Protein AF-A0A8H7AAR7-F1 (afdb_monomer_lite)

Radius of gyration: 24.04 Å; chains: 1; bounding box: 49×44×58 Å

Structure (mmCIF, N/CA/C/O backbone):
data_AF-A0A8H7AAR7-F1
#
_entry.id   AF-A0A8H7AAR7-F1
#
loop_
_atom_site.group_PDB
_atom_site.id
_atom_site.type_symbol
_atom_site.label_atom_id
_atom_site.label_alt_id
_atom_site.label_comp_id
_atom_site.label_asym_id
_atom_site.label_entity_id
_atom_site.label_seq_id
_atom_site.pdbx_PDB_ins_code
_atom_site.Cartn_x
_atom_site.Cartn_y
_atom_site.Cartn_z
_atom_site.occupancy
_atom_site.B_iso_or_equiv
_atom_site.auth_seq_id
_atom_site.auth_comp_id
_atom_site.auth_asym_id
_atom_site.auth_atom_id
_atom_site.pdbx_PDB_model_num
ATOM 1 N N . MET A 1 1 ? -26.293 10.340 24.961 1.00 29.02 1 MET A N 1
ATOM 2 C CA . MET A 1 1 ? -25.207 9.474 24.467 1.00 29.02 1 MET A CA 1
ATOM 3 C C . MET A 1 1 ? -25.533 9.192 23.012 1.00 29.02 1 MET A C 1
ATOM 5 O O . MET A 1 1 ? -26.472 8.437 22.783 1.00 29.02 1 MET A O 1
ATOM 9 N N . PRO A 1 2 ? -24.951 9.921 22.047 1.00 33.22 2 PRO A N 1
ATOM 10 C CA . PRO A 1 2 ? -25.272 9.699 20.648 1.00 33.22 2 PRO A CA 1
ATOM 11 C C . PRO A 1 2 ? -24.501 8.472 20.160 1.00 33.22 2 PRO A C 1
ATOM 13 O O . PRO A 1 2 ? -23.308 8.332 20.412 1.00 33.22 2 PRO A O 1
ATOM 16 N 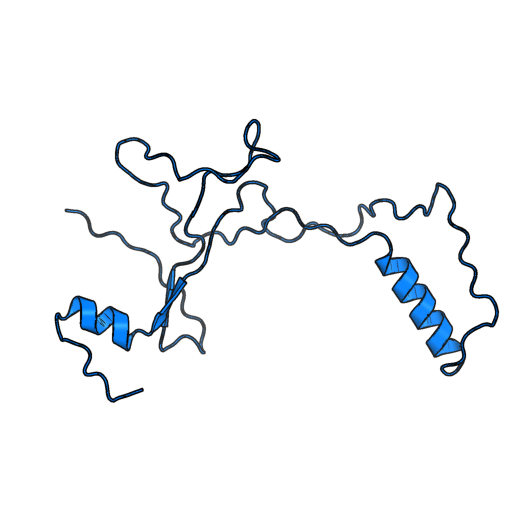N . TYR A 1 3 ? -25.236 7.556 19.540 1.00 33.06 3 TYR A N 1
ATOM 17 C CA . TYR A 1 3 ? -24.716 6.355 18.908 1.00 33.06 3 TYR A CA 1
ATOM 18 C C . TYR A 1 3 ? -23.905 6.738 17.663 1.00 33.06 3 TYR A C 1
ATOM 20 O O . TYR A 1 3 ? -24.384 7.491 16.816 1.00 33.06 3 TYR A O 1
ATOM 28 N N . PHE A 1 4 ? -22.686 6.210 17.595 1.00 36.88 4 PHE A N 1
ATOM 29 C CA . PHE A 1 4 ? -21.767 6.257 16.460 1.00 36.88 4 PHE A CA 1
ATOM 30 C C . PHE A 1 4 ? -22.355 5.431 15.306 1.00 36.88 4 PHE A C 1
ATOM 32 O O . PHE A 1 4 ? -22.710 4.268 15.506 1.00 36.88 4 PHE A O 1
ATOM 39 N N . VAL A 1 5 ? -22.480 6.015 14.116 1.00 35.50 5 VAL A N 1
ATOM 40 C CA . VAL A 1 5 ? -22.976 5.320 12.919 1.00 35.50 5 VAL A CA 1
ATOM 41 C C . VAL A 1 5 ? -21.820 5.209 11.934 1.00 35.50 5 VAL A C 1
ATOM 43 O O . VAL A 1 5 ? -21.598 6.106 11.130 1.00 35.50 5 VAL A O 1
ATOM 46 N N . ILE A 1 6 ? -21.091 4.095 12.001 1.00 45.53 6 ILE A N 1
ATOM 47 C CA . ILE A 1 6 ? -20.138 3.704 10.957 1.00 45.53 6 ILE A CA 1
ATOM 48 C C . ILE A 1 6 ? -20.958 3.097 9.814 1.00 45.53 6 ILE A C 1
ATOM 50 O O . ILE A 1 6 ? -21.749 2.174 10.031 1.00 45.53 6 ILE A O 1
ATOM 54 N N . LEU A 1 7 ? -20.821 3.637 8.602 1.00 45.66 7 LEU A N 1
ATOM 55 C CA . LEU A 1 7 ? -21.583 3.184 7.440 1.00 45.66 7 LEU A CA 1
ATOM 56 C C . LEU A 1 7 ? -21.069 1.819 6.959 1.00 45.66 7 LEU A C 1
ATOM 58 O O . LEU A 1 7 ? -19.926 1.666 6.537 1.00 45.66 7 LEU A O 1
ATOM 62 N N . ILE A 1 8 ? -21.943 0.814 7.020 1.00 49.59 8 ILE A N 1
ATOM 63 C CA . ILE A 1 8 ? -21.669 -0.555 6.573 1.00 49.59 8 ILE A CA 1
ATOM 64 C C . ILE A 1 8 ? -21.933 -0.640 5.065 1.00 49.59 8 ILE A C 1
ATOM 66 O O . ILE A 1 8 ? -23.084 -0.749 4.642 1.00 49.59 8 ILE A O 1
ATOM 70 N N . GLU A 1 9 ? -20.885 -0.637 4.243 1.00 51.22 9 GLU A N 1
ATOM 71 C CA . GLU A 1 9 ? -21.017 -0.901 2.806 1.00 51.22 9 GLU A CA 1
ATOM 72 C C . GLU A 1 9 ? -20.963 -2.419 2.524 1.00 51.22 9 GLU A C 1
ATOM 74 O O . GLU A 1 9 ? -19.942 -3.092 2.722 1.00 51.22 9 GLU A O 1
ATOM 79 N N . GLN A 1 10 ? -22.099 -2.987 2.098 1.00 45.06 10 GLN A N 1
ATOM 80 C CA . GLN A 1 10 ? -22.237 -4.400 1.724 1.00 45.06 10 GLN A CA 1
ATOM 81 C C . GLN A 1 10 ? -21.724 -4.646 0.297 1.00 45.06 10 GLN A C 1
ATOM 83 O O . GLN A 1 10 ? -22.219 -4.059 -0.655 1.00 45.06 10 GLN A O 1
ATOM 88 N N . CYS A 1 11 ? -20.791 -5.587 0.136 1.00 42.28 11 CYS A N 1
ATOM 89 C CA . CYS A 1 11 ? -20.480 -6.219 -1.155 1.00 42.28 11 CYS A CA 1
ATOM 90 C C . CYS A 1 11 ? -21.045 -7.647 -1.128 1.00 42.28 11 CYS A C 1
ATOM 92 O O . CYS A 1 11 ? -21.071 -8.255 -0.061 1.00 42.28 11 CYS A O 1
ATOM 94 N N . GLU A 1 12 ? -21.512 -8.184 -2.256 1.00 46.22 12 GLU A N 1
ATOM 95 C CA . GLU A 1 12 ? -22.397 -9.368 -2.293 1.00 46.22 12 GLU A CA 1
ATOM 96 C C . GLU A 1 12 ? -21.826 -10.672 -1.688 1.00 46.22 12 GLU A C 1
ATOM 98 O O . GLU A 1 12 ? -22.615 -11.469 -1.185 1.00 46.22 12 GLU A O 1
ATOM 103 N N . ASP A 1 13 ? -20.500 -10.847 -1.587 1.00 47.28 13 ASP A N 1
ATOM 104 C CA . ASP A 1 13 ? -19.852 -11.959 -0.846 1.00 47.28 13 ASP A CA 1
ATOM 105 C C . ASP A 1 13 ? -19.562 -11.646 0.644 1.00 47.28 13 ASP A C 1
ATOM 107 O O . ASP A 1 13 ? -19.173 -12.516 1.426 1.00 47.28 13 ASP A O 1
ATOM 111 N N . ARG A 1 14 ? -19.779 -10.401 1.088 1.00 53.25 14 ARG A N 1
ATOM 112 C CA . ARG A 1 14 ? -19.563 -9.919 2.470 1.00 53.25 14 ARG A CA 1
ATOM 113 C C . ARG A 1 14 ? -20.787 -10.096 3.372 1.00 53.25 14 ARG A C 1
ATOM 115 O O . ARG A 1 14 ? -20.835 -9.518 4.456 1.00 53.25 14 ARG A O 1
ATOM 122 N N . GLN A 1 15 ? -21.783 -10.896 2.984 1.00 58.72 15 GLN A N 1
ATOM 123 C CA . GLN A 1 15 ? -23.028 -11.029 3.761 1.00 58.72 15 GLN A CA 1
ATOM 124 C C . GLN A 1 15 ? -22.812 -11.516 5.207 1.00 58.72 15 GLN A C 1
ATOM 126 O O . GLN A 1 15 ? -23.686 -11.300 6.046 1.00 58.72 15 GLN A O 1
ATOM 131 N N . ASN A 1 16 ? -21.637 -12.070 5.525 1.00 80.94 16 ASN A N 1
ATOM 132 C CA . ASN A 1 16 ? -21.273 -12.578 6.847 1.00 80.94 16 ASN A CA 1
ATOM 133 C C . ASN A 1 16 ? -20.262 -11.721 7.624 1.00 80.94 16 ASN A C 1
ATOM 135 O O . ASN A 1 16 ? -19.838 -12.156 8.693 1.00 80.94 16 ASN A O 1
ATOM 139 N N . PHE A 1 17 ? -19.873 -10.536 7.140 1.00 86.94 17 PHE A N 1
ATOM 140 C CA . PHE A 1 17 ? -18.911 -9.663 7.825 1.00 86.94 17 PHE A CA 1
ATOM 141 C C . PHE A 1 17 ? -19.432 -8.226 7.955 1.00 86.94 17 PHE A C 1
ATOM 143 O O . PHE A 1 17 ? -20.138 -7.728 7.080 1.00 86.94 17 PHE A O 1
ATOM 150 N N . TYR A 1 18 ? -19.066 -7.566 9.050 1.00 85.50 18 TYR A N 1
ATOM 151 C CA . TYR A 1 18 ? -19.021 -6.113 9.151 1.00 85.50 18 TYR A CA 1
ATOM 152 C C . TYR A 1 18 ? -17.662 -5.633 8.654 1.00 85.50 18 TYR A C 1
ATOM 154 O O . TYR A 1 18 ? -16.641 -6.252 8.958 1.00 85.50 18 TYR A O 1
ATOM 162 N N . ASN A 1 19 ? -17.660 -4.551 7.882 1.00 84.31 19 ASN A N 1
ATOM 163 C CA . ASN A 1 19 ? -16.451 -3.933 7.362 1.00 84.31 19 ASN A CA 1
ATOM 164 C C . ASN A 1 19 ? -16.296 -2.540 7.970 1.00 84.31 19 ASN A C 1
ATOM 166 O O . ASN A 1 19 ? -17.186 -1.707 7.817 1.00 84.31 19 ASN A O 1
ATOM 170 N N . PHE A 1 20 ? -15.171 -2.311 8.632 1.00 85.25 20 PHE A N 1
ATOM 171 C CA . PHE A 1 20 ? -14.774 -1.023 9.177 1.00 85.25 20 PHE A CA 1
ATOM 172 C C . PHE A 1 20 ? -13.574 -0.548 8.361 1.00 85.25 20 PHE A C 1
ATOM 174 O O . PHE A 1 20 ? -12.463 -1.038 8.566 1.00 85.25 20 PHE A O 1
ATOM 181 N N . SER A 1 21 ? -13.808 0.340 7.399 1.00 85.38 21 SER A N 1
ATOM 182 C CA . SER A 1 21 ? -12.774 0.773 6.455 1.00 85.38 21 SER A CA 1
ATOM 183 C C . SER A 1 21 ? -12.143 2.110 6.836 1.00 85.38 21 SER A C 1
ATOM 185 O O . SER A 1 21 ? -12.773 2.958 7.463 1.00 85.38 21 SER A O 1
ATOM 187 N N . ASN A 1 22 ? -10.903 2.304 6.392 1.00 85.62 22 ASN A N 1
ATOM 188 C CA . ASN A 1 22 ? -10.096 3.515 6.506 1.00 85.62 22 ASN A CA 1
ATOM 189 C C . ASN A 1 22 ? -9.865 4.022 7.943 1.00 85.62 22 ASN A C 1
ATOM 191 O O . ASN A 1 22 ? -9.642 5.217 8.148 1.00 85.62 22 ASN A O 1
ATOM 195 N N . ILE A 1 23 ? -9.846 3.128 8.936 1.00 87.00 23 ILE A N 1
ATOM 196 C CA . ILE A 1 23 ? -9.585 3.478 10.337 1.00 87.00 23 ILE A CA 1
ATOM 197 C C . ILE A 1 23 ? -8.154 4.021 10.453 1.00 87.00 23 ILE A C 1
ATOM 199 O O . ILE A 1 23 ? -7.207 3.289 10.143 1.00 87.00 23 ILE A O 1
ATOM 203 N N . PRO A 1 24 ? -7.938 5.268 10.907 1.00 88.44 24 PRO A N 1
ATOM 204 C CA . PRO A 1 24 ? -6.589 5.767 11.118 1.00 88.44 24 PRO A CA 1
ATOM 205 C C . PRO A 1 24 ? -5.926 4.980 12.253 1.00 88.44 24 PRO A C 1
ATOM 207 O O . PRO A 1 24 ? -6.526 4.768 13.303 1.00 88.44 24 PRO A O 1
ATOM 210 N N . TYR A 1 25 ? -4.682 4.540 12.052 1.00 89.50 25 TYR A N 1
ATOM 211 C CA . TYR A 1 25 ? -3.941 3.768 13.066 1.00 89.50 25 TYR A CA 1
ATOM 212 C C . TYR A 1 25 ? -2.694 4.488 13.596 1.00 89.50 25 TYR A C 1
ATOM 214 O O . TYR A 1 25 ? -2.076 4.039 14.561 1.00 89.50 25 TYR A O 1
ATOM 222 N N . ALA A 1 26 ? -2.307 5.599 12.967 1.00 92.06 26 ALA A N 1
ATOM 223 C CA . ALA A 1 26 ? -1.156 6.418 13.330 1.00 92.06 26 ALA A CA 1
ATOM 224 C C . ALA A 1 26 ? -1.351 7.864 12.850 1.00 92.06 26 ALA A C 1
ATOM 226 O O . ALA A 1 26 ? -2.213 8.142 12.010 1.00 92.06 26 ALA A O 1
ATOM 227 N N . GLN A 1 27 ? -0.530 8.791 13.350 1.00 92.62 27 GLN A N 1
ATOM 228 C CA . GLN A 1 27 ? -0.482 10.145 12.792 1.00 92.62 27 GLN A CA 1
ATOM 229 C C . GLN A 1 27 ? -0.077 10.114 11.319 1.00 92.62 27 GLN A C 1
ATOM 231 O O . GLN A 1 27 ? 0.868 9.425 10.937 1.00 92.62 27 GLN A O 1
ATOM 236 N N . GLN A 1 28 ? -0.759 10.912 10.499 1.00 92.25 28 GLN A N 1
ATOM 237 C CA . GLN A 1 28 ? -0.513 10.952 9.062 1.00 92.25 28 GLN A CA 1
ATOM 238 C C . GLN A 1 28 ? 0.886 11.528 8.759 1.00 92.25 28 GLN A C 1
ATOM 240 O O . GLN A 1 28 ? 1.247 12.567 9.318 1.00 92.25 28 GLN A O 1
ATOM 245 N N . PRO A 1 29 ? 1.686 10.906 7.871 1.00 94.38 29 PRO A N 1
ATOM 246 C CA . PRO A 1 29 ? 3.115 11.179 7.683 1.00 94.38 29 PRO A CA 1
ATOM 247 C C . PRO A 1 29 ? 3.369 12.416 6.806 1.00 94.38 29 PRO A C 1
ATOM 249 O O . PRO A 1 29 ? 4.229 12.430 5.928 1.00 94.38 29 PRO A O 1
ATOM 252 N N . ILE A 1 30 ? 2.616 13.484 7.051 1.00 91.94 30 ILE A N 1
ATOM 253 C CA . ILE A 1 30 ? 2.662 14.729 6.291 1.00 91.94 30 ILE A CA 1
ATOM 254 C C . ILE A 1 30 ? 3.661 15.719 6.903 1.00 91.94 30 ILE A C 1
ATOM 256 O O . ILE A 1 30 ? 3.921 15.739 8.110 1.00 91.94 30 ILE A O 1
ATOM 260 N N . LYS A 1 31 ? 4.199 16.620 6.073 1.00 91.12 31 LYS A N 1
ATOM 261 C CA . LYS A 1 31 ? 5.066 17.735 6.506 1.00 91.12 31 LYS A CA 1
ATOM 262 C C . LYS A 1 31 ? 6.240 17.254 7.379 1.00 91.12 31 LYS A C 1
ATOM 264 O O . LYS A 1 31 ? 7.114 16.532 6.915 1.00 91.12 31 LYS A O 1
ATOM 269 N N . LYS A 1 32 ? 6.272 17.665 8.655 1.00 95.50 32 LYS A N 1
ATOM 270 C CA . LYS A 1 32 ? 7.346 17.370 9.616 1.00 95.50 32 LYS A CA 1
ATOM 271 C C . LYS A 1 32 ? 7.386 15.902 10.048 1.00 95.50 32 LYS A C 1
ATOM 273 O O . LYS A 1 32 ? 8.346 15.534 10.725 1.00 95.50 32 LYS A O 1
ATOM 278 N N . LEU A 1 33 ? 6.365 15.111 9.717 1.00 94.81 33 LEU A N 1
ATOM 279 C CA . LEU A 1 33 ? 6.285 13.676 9.999 1.00 94.81 33 LEU A CA 1
ATOM 280 C C . LEU A 1 33 ? 6.734 12.814 8.810 1.00 94.81 33 LEU A C 1
ATOM 282 O O . LEU A 1 33 ? 6.894 11.605 8.962 1.00 94.81 33 LEU A O 1
ATOM 286 N N . ARG A 1 34 ? 7.004 13.421 7.646 1.00 95.38 34 ARG A N 1
ATOM 287 C CA . ARG A 1 34 ? 7.513 12.693 6.482 1.00 95.38 34 ARG A CA 1
ATOM 288 C C . ARG A 1 34 ? 8.858 12.039 6.811 1.00 95.38 34 ARG A C 1
ATOM 290 O O . ARG A 1 34 ? 9.730 12.673 7.408 1.00 95.38 34 ARG A O 1
ATOM 297 N N . PHE A 1 35 ? 9.014 10.777 6.407 1.00 95.44 35 PHE A N 1
ATOM 298 C CA . PHE A 1 35 ? 10.213 9.952 6.634 1.00 95.44 35 PHE A CA 1
ATOM 299 C C . PHE A 1 35 ? 10.585 9.743 8.109 1.00 95.44 35 PHE A C 1
ATOM 301 O O . PHE A 1 35 ? 11.731 9.422 8.427 1.00 95.44 35 PHE A O 1
ATOM 308 N N . LYS A 1 36 ? 9.627 9.920 9.020 1.00 96.19 36 LYS A N 1
ATOM 309 C CA . LYS A 1 36 ? 9.783 9.562 10.429 1.00 96.19 36 LYS A CA 1
ATOM 310 C C . LYS A 1 36 ? 9.088 8.242 10.722 1.00 96.19 36 LYS A C 1
ATOM 312 O O . LYS A 1 36 ? 8.267 7.760 9.944 1.00 96.19 36 LYS A O 1
ATOM 317 N N . LYS A 1 37 ? 9.435 7.658 11.867 1.00 96.50 37 LYS A N 1
ATOM 318 C CA . LYS A 1 37 ? 8.684 6.537 12.424 1.00 96.50 37 LYS A CA 1
ATOM 319 C C . LYS A 1 37 ? 7.233 6.980 12.648 1.00 96.50 37 LYS A C 1
ATOM 321 O O . LYS A 1 37 ? 6.999 8.116 13.048 1.00 96.50 37 LYS A O 1
ATOM 326 N N . ALA A 1 38 ? 6.286 6.084 12.382 1.00 94.81 38 ALA A N 1
ATOM 327 C CA . ALA A 1 38 ? 4.880 6.329 12.670 1.00 94.81 38 ALA A CA 1
ATOM 328 C C . ALA A 1 38 ? 4.679 6.576 14.174 1.00 94.81 38 ALA A C 1
ATOM 330 O O . ALA A 1 38 ? 5.163 5.796 15.001 1.00 94.81 38 ALA A O 1
ATOM 331 N N . GLU A 1 39 ? 3.968 7.653 14.498 1.00 94.38 39 GLU A N 1
ATOM 332 C CA . GLU A 1 39 ? 3.641 8.049 15.868 1.00 94.38 39 GLU A CA 1
ATOM 333 C C . GLU A 1 39 ? 2.187 7.666 16.202 1.00 94.38 39 GLU A C 1
ATOM 335 O O . GLU A 1 39 ? 1.337 7.650 15.301 1.00 94.38 39 GLU A O 1
ATOM 340 N N . PRO A 1 40 ? 1.867 7.369 17.476 1.00 92.69 40 PRO A N 1
ATOM 341 C CA . PRO A 1 40 ? 0.495 7.116 17.911 1.00 92.69 40 PRO A CA 1
ATOM 342 C C . PRO A 1 40 ? -0.427 8.301 17.620 1.00 92.69 40 PRO A C 1
ATOM 344 O O . PRO A 1 40 ? 0.009 9.453 17.668 1.00 92.69 40 PRO A O 1
ATOM 347 N N . LEU A 1 41 ? -1.708 8.020 17.364 1.00 90.06 41 LEU A N 1
ATOM 348 C CA . LEU A 1 41 ? -2.709 9.060 17.125 1.00 90.06 41 LEU A CA 1
ATOM 349 C C . LEU A 1 41 ? -2.722 10.106 18.241 1.00 90.06 41 LEU A C 1
ATOM 351 O O . LEU A 1 41 ? -2.687 9.781 19.429 1.00 90.06 41 LEU A O 1
ATOM 355 N N . GLU A 1 42 ? -2.812 11.366 17.831 1.00 83.75 42 GLU A N 1
ATOM 356 C CA . GLU A 1 42 ? -3.128 12.458 18.739 1.00 83.75 42 GLU A CA 1
ATOM 357 C C . GLU A 1 42 ? -4.628 12.458 19.017 1.00 83.75 42 GLU A C 1
ATOM 359 O O . GLU A 1 42 ? -5.446 12.415 18.098 1.00 83.75 42 GLU A O 1
ATOM 364 N N . VAL A 1 43 ? -4.974 12.500 20.300 1.00 78.88 43 VAL A N 1
ATOM 365 C CA . VAL A 1 43 ? -6.346 12.729 20.745 1.00 78.88 43 VAL A CA 1
ATOM 366 C C . VAL A 1 43 ? -6.589 14.233 20.679 1.00 78.88 43 VAL A C 1
ATOM 368 O O . VAL A 1 43 ? -5.903 14.996 21.362 1.00 78.88 43 VAL A O 1
ATOM 371 N N . VAL A 1 44 ? -7.548 14.659 19.862 1.00 73.00 44 VAL A N 1
ATOM 372 C CA . VAL A 1 44 ? -7.936 16.068 19.727 1.00 73.00 44 VAL A CA 1
ATOM 373 C C . VAL A 1 44 ? -9.288 16.233 20.407 1.00 73.00 44 VAL A C 1
ATOM 375 O O . VAL A 1 44 ? -10.214 15.485 20.125 1.00 73.00 44 VAL A O 1
ATOM 378 N N . ASP A 1 45 ? -9.383 17.156 21.365 1.00 71.62 45 ASP A N 1
ATOM 379 C CA . ASP A 1 45 ? -10.612 17.427 22.132 1.00 71.62 45 ASP A CA 1
ATOM 380 C C . ASP A 1 45 ? -11.240 16.199 22.825 1.00 71.62 45 ASP A C 1
ATOM 382 O O . ASP A 1 45 ? -12.427 16.170 23.136 1.00 71.62 45 ASP A O 1
ATOM 386 N N . GLY A 1 46 ? -10.418 15.193 23.140 1.00 70.81 46 GLY A N 1
ATOM 387 C CA . GLY A 1 46 ? -10.858 13.954 23.791 1.00 70.81 46 GLY A CA 1
ATOM 388 C C . GLY A 1 46 ? -11.319 12.861 22.825 1.00 70.81 46 GLY A C 1
ATOM 389 O O . GLY A 1 46 ? -11.644 11.767 23.283 1.00 70.81 46 GLY A O 1
ATOM 390 N N . GLU A 1 47 ? -11.290 13.117 21.517 1.00 61.84 47 GLU A N 1
ATOM 391 C CA . GLU A 1 47 ? -11.711 12.175 20.484 1.00 61.84 47 GLU A CA 1
ATOM 392 C C . GLU A 1 47 ? -10.537 11.775 19.580 1.00 61.84 47 GLU A C 1
ATOM 394 O O . GLU A 1 47 ? -9.575 12.523 19.365 1.00 61.84 47 GLU A O 1
ATOM 399 N N . LEU A 1 48 ? -10.589 10.539 19.079 1.00 68.50 48 LEU A N 1
ATOM 400 C CA . LEU A 1 48 ? -9.695 10.103 18.013 1.00 68.50 48 LEU A CA 1
ATOM 401 C C . LEU A 1 48 ? -10.240 10.623 16.679 1.00 68.50 48 LEU A C 1
ATOM 403 O O . LEU A 1 48 ? -11.459 10.665 16.513 1.00 68.50 48 LEU A O 1
ATOM 407 N N . PRO A 1 49 ? -9.372 10.976 15.715 1.00 66.81 49 PRO A N 1
ATOM 408 C CA . PRO A 1 49 ? -9.814 11.304 14.368 1.00 66.81 49 PRO A CA 1
ATOM 409 C C . PRO A 1 49 ? -10.654 10.152 13.809 1.00 66.81 49 PRO A C 1
ATOM 411 O O . PRO A 1 49 ? -10.164 9.029 13.688 1.00 66.81 49 PRO A O 1
ATOM 414 N N . GLU A 1 50 ? -11.917 10.421 13.497 1.00 61.94 50 GLU A N 1
ATOM 415 C CA . GLU A 1 50 ? -12.810 9.440 12.893 1.00 61.94 50 GLU A CA 1
ATOM 416 C C . GLU A 1 50 ? -12.675 9.495 11.369 1.00 61.94 50 GLU A C 1
ATOM 418 O O . GLU A 1 50 ? -12.628 10.568 10.764 1.00 61.94 50 GLU A O 1
ATOM 423 N N . ASN A 1 51 ? -12.604 8.324 10.744 1.00 63.31 51 ASN A N 1
ATOM 424 C CA . ASN A 1 51 ? -12.870 8.164 9.324 1.00 63.31 51 ASN A CA 1
ATOM 425 C C . ASN A 1 51 ? -14.006 7.149 9.219 1.00 63.31 51 ASN A C 1
ATOM 427 O O . ASN A 1 51 ? -13.885 6.025 9.703 1.00 63.31 51 ASN A O 1
ATOM 431 N N . ASP A 1 52 ? -15.115 7.570 8.629 1.00 61.00 52 ASP A N 1
ATOM 432 C CA . ASP A 1 52 ? -16.368 6.822 8.529 1.00 61.00 52 ASP A CA 1
ATOM 433 C C . ASP A 1 52 ? -16.384 5.835 7.349 1.00 61.00 52 ASP A C 1
ATOM 435 O O . ASP A 1 52 ? -17.430 5.298 6.981 1.00 61.00 52 ASP A O 1
ATOM 439 N N . GLY A 1 53 ? -15.217 5.595 6.746 1.00 62.28 53 GLY A N 1
ATOM 440 C CA . GLY A 1 53 ? -15.039 4.662 5.646 1.00 62.28 53 GLY A CA 1
ATOM 441 C C . GLY A 1 53 ? -15.478 5.206 4.286 1.00 62.28 53 GLY A C 1
ATOM 442 O O . GLY A 1 53 ? -15.301 4.499 3.299 1.00 62.28 53 GLY A O 1
ATOM 443 N N . GLN A 1 54 ? -15.978 6.447 4.194 1.00 64.62 54 GLN A N 1
ATOM 444 C CA . GLN A 1 54 ? -16.513 7.006 2.943 1.00 64.62 54 GLN A CA 1
ATOM 445 C C . GLN A 1 54 ? -15.458 7.217 1.847 1.00 64.62 54 GLN A C 1
ATOM 447 O O . GLN A 1 54 ? -15.802 7.274 0.669 1.00 64.62 54 GLN A O 1
ATOM 452 N N . ASN A 1 55 ? -14.179 7.343 2.213 1.00 68.75 55 ASN A N 1
ATOM 453 C CA . ASN A 1 55 ? -13.102 7.632 1.269 1.00 68.75 55 ASN A CA 1
ATOM 454 C C . ASN A 1 55 ? -11.982 6.599 1.379 1.00 68.75 55 ASN A C 1
ATOM 456 O O . ASN A 1 55 ? -11.198 6.637 2.325 1.00 68.75 55 ASN A O 1
ATOM 460 N N . THR A 1 56 ? -11.864 5.717 0.384 1.00 79.25 56 THR A N 1
ATOM 461 C CA . THR A 1 56 ? -10.680 4.864 0.216 1.00 79.25 56 THR A CA 1
ATOM 462 C C . THR A 1 56 ? -9.472 5.737 -0.081 1.00 79.25 56 THR A C 1
ATOM 464 O O . THR A 1 56 ? -9.504 6.492 -1.050 1.00 79.25 56 THR A O 1
ATOM 467 N N . VAL A 1 57 ? -8.405 5.616 0.707 1.00 86.75 57 VAL A N 1
ATOM 468 C CA . VAL A 1 57 ? -7.144 6.327 0.471 1.00 86.75 57 VAL A CA 1
ATOM 469 C C . VAL A 1 57 ? -6.016 5.344 0.194 1.00 86.75 57 VAL A C 1
ATOM 471 O O . VAL A 1 57 ? -5.910 4.298 0.828 1.00 86.75 57 VAL A O 1
ATOM 474 N N . VAL A 1 58 ? -5.150 5.685 -0.757 1.00 89.06 58 VAL A N 1
ATOM 475 C CA . VAL A 1 58 ? -3.969 4.887 -1.095 1.00 89.06 58 VAL A CA 1
ATOM 476 C C . VAL A 1 58 ? -2.724 5.730 -0.852 1.00 89.06 58 VAL A C 1
ATOM 478 O O . VAL A 1 58 ? -2.691 6.923 -1.159 1.00 89.06 58 VAL A O 1
ATOM 481 N N . CYS A 1 59 ? -1.685 5.123 -0.280 1.00 91.69 59 CYS A N 1
ATOM 482 C CA . CYS A 1 59 ? -0.403 5.804 -0.130 1.00 91.69 59 CYS A CA 1
ATOM 483 C C . CYS A 1 59 ? 0.208 6.144 -1.489 1.00 91.69 59 CYS A C 1
ATOM 485 O O . CYS A 1 59 ? -0.083 5.444 -2.459 1.00 91.69 59 CYS A O 1
ATOM 487 N N . PRO A 1 60 ? 1.105 7.144 -1.572 1.00 90.06 60 PRO A N 1
ATOM 488 C CA . PRO A 1 60 ? 1.820 7.437 -2.804 1.00 90.06 60 PRO A CA 1
ATOM 489 C C . PRO A 1 60 ? 2.424 6.163 -3.397 1.00 90.06 60 PRO A C 1
ATOM 491 O O . PRO A 1 60 ? 3.225 5.491 -2.749 1.00 90.06 60 PRO A O 1
ATOM 494 N N . GLN A 1 61 ? 1.954 5.799 -4.586 1.00 86.56 61 GLN A N 1
ATOM 495 C CA . GLN A 1 61 ? 2.463 4.681 -5.371 1.00 86.56 61 GLN A CA 1
ATOM 496 C C . GLN A 1 61 ? 3.252 5.252 -6.532 1.00 86.56 61 GLN A C 1
ATOM 498 O O . GLN A 1 61 ? 2.931 6.332 -7.024 1.00 86.56 61 GLN A O 1
ATOM 503 N N . GLU A 1 62 ? 4.243 4.497 -6.981 1.00 79.94 62 GLU A N 1
ATOM 504 C CA . GLU A 1 62 ? 4.939 4.809 -8.215 1.00 79.94 62 GLU A CA 1
ATOM 505 C C . GLU A 1 62 ? 5.221 3.530 -8.996 1.00 79.94 62 GLU A C 1
ATOM 507 O O . GLU A 1 62 ? 5.567 2.498 -8.409 1.00 79.94 62 GLU A O 1
ATOM 512 N N . GLN A 1 63 ? 5.061 3.591 -10.319 1.00 76.94 63 GLN A N 1
ATOM 513 C CA . GLN A 1 63 ? 5.488 2.497 -11.180 1.00 76.94 63 GLN A CA 1
ATOM 514 C C . GLN A 1 63 ? 7.014 2.478 -11.229 1.00 76.94 63 GLN A C 1
ATOM 516 O O . GLN A 1 63 ? 7.664 3.492 -11.450 1.00 76.94 63 GLN A O 1
ATOM 521 N N . ALA A 1 64 ? 7.619 1.300 -11.081 1.00 78.69 64 ALA A N 1
ATOM 522 C CA . ALA A 1 64 ? 9.056 1.204 -11.272 1.00 78.69 64 ALA A CA 1
ATOM 523 C C . ALA A 1 64 ? 9.418 1.565 -12.725 1.00 78.69 64 ALA A C 1
ATOM 525 O O . ALA A 1 64 ? 8.921 0.948 -13.669 1.00 78.69 64 ALA A O 1
ATOM 526 N N . GLY A 1 65 ? 10.320 2.534 -12.907 1.00 77.12 65 GLY A N 1
ATOM 527 C CA . GLY A 1 65 ? 10.667 3.065 -14.230 1.00 77.12 65 GLY A CA 1
ATOM 528 C C . GLY A 1 65 ? 11.217 2.029 -15.218 1.00 77.12 65 GLY A C 1
ATOM 529 O O . GLY A 1 65 ? 11.204 2.274 -16.416 1.00 77.12 65 GLY A O 1
ATOM 530 N N . TRP A 1 66 ? 11.666 0.855 -14.757 1.00 78.12 66 TRP A N 1
ATOM 531 C CA . TRP A 1 66 ? 12.153 -0.233 -15.616 1.00 78.12 66 TRP A CA 1
ATOM 532 C C . TRP A 1 66 ? 11.043 -1.098 -16.238 1.00 78.12 66 TRP A C 1
ATOM 534 O O . TRP A 1 66 ? 11.322 -1.865 -17.158 1.00 78.12 66 TRP A O 1
ATOM 544 N N . ILE A 1 67 ? 9.792 -0.981 -15.778 1.00 82.50 67 ILE A N 1
ATOM 545 C CA . ILE A 1 67 ? 8.666 -1.802 -16.259 1.00 82.50 67 ILE A CA 1
ATOM 546 C C . ILE A 1 67 ? 8.430 -1.678 -17.779 1.00 82.50 67 ILE A C 1
ATOM 548 O O . ILE A 1 67 ? 8.276 -2.719 -18.418 1.00 82.50 67 ILE A O 1
ATOM 552 N N . PRO A 1 68 ? 8.455 -0.481 -18.406 1.00 79.06 68 PRO A N 1
ATOM 553 C CA . PRO A 1 68 ? 8.321 -0.364 -19.861 1.00 79.06 68 PRO A CA 1
ATOM 554 C C . PRO A 1 68 ? 9.398 -1.150 -20.626 1.00 79.06 68 PRO A C 1
ATOM 556 O O . PRO A 1 68 ? 9.081 -1.865 -21.571 1.00 79.06 68 PRO A O 1
ATOM 559 N N . PHE A 1 69 ? 10.646 -1.123 -20.153 1.00 78.75 69 PHE A N 1
ATOM 560 C CA . PHE A 1 69 ? 11.764 -1.862 -20.754 1.00 78.75 69 PHE A CA 1
ATOM 561 C C . PHE A 1 69 ? 11.590 -3.375 -20.630 1.00 78.75 69 PHE A C 1
ATOM 563 O O . PHE A 1 69 ? 11.932 -4.118 -21.545 1.00 78.75 69 PHE A O 1
ATOM 570 N N . ALA A 1 70 ? 11.044 -3.848 -19.505 1.00 84.69 70 ALA A N 1
ATOM 571 C CA . ALA A 1 70 ? 10.716 -5.260 -19.343 1.00 84.69 70 ALA A CA 1
ATOM 572 C C . ALA A 1 70 ? 9.613 -5.706 -20.318 1.00 84.69 70 ALA A C 1
ATOM 574 O O . ALA A 1 70 ? 9.678 -6.822 -20.834 1.00 84.69 70 ALA A O 1
ATOM 575 N N . ASN A 1 71 ? 8.637 -4.839 -20.609 1.00 85.75 71 ASN A N 1
ATOM 576 C CA . ASN A 1 71 ? 7.608 -5.116 -21.613 1.00 85.75 71 ASN A CA 1
ATOM 577 C C . ASN A 1 71 ? 8.191 -5.160 -23.030 1.00 85.75 71 ASN A C 1
ATOM 579 O O . ASN A 1 71 ? 7.850 -6.064 -23.787 1.00 85.75 71 ASN A O 1
ATOM 583 N N . GLU A 1 72 ? 9.087 -4.233 -23.376 1.00 83.25 72 GLU A N 1
ATOM 584 C CA . GLU A 1 72 ? 9.788 -4.246 -24.667 1.00 83.25 72 GLU A CA 1
ATOM 585 C C . GLU A 1 72 ? 10.641 -5.503 -24.828 1.00 83.25 72 GLU A C 1
ATOM 587 O O . GLU A 1 72 ? 10.546 -6.183 -25.844 1.00 83.25 72 GLU A O 1
ATOM 592 N N . PHE A 1 73 ? 11.405 -5.873 -23.797 1.00 85.50 73 PHE A N 1
ATOM 593 C CA . PHE A 1 73 ? 12.153 -7.128 -23.770 1.00 85.50 73 PHE A CA 1
ATOM 594 C C . PHE A 1 73 ? 11.246 -8.344 -24.008 1.00 85.50 73 PHE A C 1
ATOM 596 O O . PHE A 1 73 ? 11.579 -9.226 -24.802 1.00 85.50 73 PHE A O 1
ATOM 603 N N . LEU A 1 74 ? 10.095 -8.398 -23.327 1.00 89.25 74 LEU A N 1
ATOM 604 C CA . LEU A 1 74 ? 9.146 -9.498 -23.472 1.00 89.25 74 LEU A CA 1
ATOM 605 C C . LEU A 1 74 ? 8.534 -9.539 -24.878 1.00 89.25 74 LEU A C 1
ATOM 607 O O . LEU A 1 74 ? 8.416 -10.622 -25.445 1.00 89.25 74 LEU A O 1
ATOM 611 N N . ALA A 1 75 ? 8.173 -8.391 -25.455 1.00 87.75 75 ALA A N 1
ATOM 612 C CA . ALA A 1 75 ? 7.684 -8.310 -26.830 1.00 87.75 75 ALA A CA 1
ATOM 613 C C . ALA A 1 75 ? 8.735 -8.834 -27.821 1.00 87.75 75 ALA A C 1
ATOM 615 O O . ALA A 1 75 ? 8.445 -9.737 -28.605 1.00 87.75 75 ALA A O 1
ATOM 616 N N . ASP A 1 76 ? 9.977 -8.366 -27.693 1.00 86.00 76 ASP A N 1
ATOM 617 C CA . ASP A 1 76 ? 11.128 -8.803 -28.487 1.00 86.00 76 ASP A CA 1
ATOM 618 C C . ASP A 1 76 ? 11.365 -10.320 -28.408 1.00 86.00 76 ASP A C 1
ATOM 620 O O . ASP A 1 76 ? 11.743 -10.958 -29.392 1.00 86.00 76 ASP A O 1
ATOM 624 N N . TYR A 1 77 ? 11.181 -10.909 -27.225 1.00 87.75 77 TYR A N 1
ATOM 625 C CA . TYR A 1 77 ? 11.309 -12.348 -27.002 1.00 87.75 77 TYR A CA 1
ATOM 626 C C . TYR A 1 77 ? 10.195 -13.141 -27.697 1.00 87.75 77 TYR A C 1
ATOM 628 O O . TYR A 1 77 ? 10.455 -14.161 -28.341 1.00 87.75 77 TYR A O 1
ATOM 636 N N . LEU A 1 78 ? 8.952 -12.666 -27.592 1.00 91.00 78 LEU A N 1
ATOM 637 C CA . LEU A 1 78 ? 7.791 -13.314 -28.200 1.00 91.00 78 LEU A CA 1
ATOM 638 C C . LEU A 1 78 ? 7.835 -13.233 -29.733 1.00 91.00 78 LEU A C 1
ATOM 640 O O . LEU A 1 7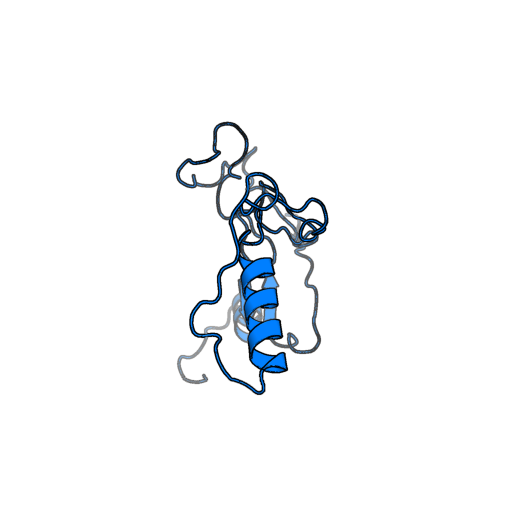8 ? 7.558 -14.227 -30.403 1.00 91.00 78 LEU A O 1
ATOM 644 N N . GLU A 1 79 ? 8.242 -12.094 -30.296 1.00 89.25 79 GLU A N 1
ATOM 645 C CA . GLU A 1 79 ? 8.401 -11.910 -31.747 1.00 89.25 79 GLU A CA 1
ATOM 646 C C . GLU A 1 79 ? 9.513 -12.787 -32.342 1.00 89.25 79 GLU A C 1
ATOM 648 O O . GLU A 1 79 ? 9.450 -13.175 -33.510 1.00 89.25 79 GLU A O 1
ATOM 653 N N . ARG A 1 80 ? 10.501 -13.174 -31.527 1.00 86.69 80 ARG A N 1
ATOM 654 C CA . ARG A 1 80 ? 11.574 -14.110 -31.894 1.00 86.69 80 ARG A CA 1
ATOM 655 C C . ARG A 1 80 ? 11.220 -15.574 -31.613 1.00 86.69 80 ARG A C 1
ATOM 657 O O . ARG A 1 80 ? 12.112 -16.384 -31.405 1.00 86.69 80 ARG A O 1
ATOM 664 N N . ASN A 1 81 ? 9.937 -15.943 -31.598 1.00 88.50 81 ASN A N 1
ATOM 665 C CA . ASN A 1 81 ? 9.485 -17.314 -31.315 1.00 88.50 81 ASN A CA 1
ATOM 666 C C . ASN A 1 81 ? 10.011 -17.877 -29.982 1.00 88.50 81 ASN A C 1
ATOM 668 O O . ASN A 1 81 ? 10.309 -19.068 -29.886 1.00 88.50 81 ASN A O 1
ATOM 672 N N . ASN A 1 82 ? 10.076 -17.047 -28.939 1.00 87.75 82 ASN A N 1
ATOM 673 C CA . ASN A 1 82 ? 10.617 -17.417 -27.629 1.00 87.75 82 ASN A CA 1
ATOM 674 C C . ASN A 1 82 ? 12.137 -17.681 -27.637 1.00 87.75 82 ASN A C 1
ATOM 676 O O . ASN A 1 82 ? 12.643 -18.434 -26.796 1.00 87.75 82 ASN A O 1
ATOM 680 N N . GLU A 1 83 ? 12.876 -17.056 -28.556 1.00 86.62 83 GLU A N 1
ATOM 681 C CA . GLU A 1 83 ? 14.340 -17.056 -28.577 1.00 86.62 83 GLU A CA 1
ATOM 682 C C . GLU A 1 83 ? 14.901 -15.722 -28.065 1.00 86.62 83 GLU A C 1
ATOM 684 O O . GLU A 1 83 ? 14.462 -14.633 -28.442 1.00 86.62 83 GLU A O 1
ATOM 689 N N . LEU A 1 84 ? 15.903 -15.802 -27.187 1.00 81.25 84 LEU A N 1
ATOM 690 C CA . LEU A 1 84 ? 16.609 -14.627 -26.684 1.00 81.25 84 LEU A CA 1
ATOM 691 C C . LEU A 1 84 ? 17.687 -14.206 -27.681 1.00 81.25 84 LEU A C 1
ATOM 693 O O . LEU A 1 84 ? 18.495 -15.027 -28.112 1.00 81.25 84 LEU A O 1
ATOM 697 N N . ALA A 1 85 ? 17.742 -12.912 -28.000 1.00 77.56 85 ALA A N 1
ATOM 698 C CA . ALA A 1 85 ? 18.882 -12.364 -28.722 1.00 77.56 85 ALA A CA 1
ATOM 699 C C . ALA A 1 85 ? 20.152 -12.522 -27.869 1.00 77.56 85 ALA A C 1
ATOM 701 O O . ALA A 1 85 ? 20.143 -12.192 -26.683 1.00 77.56 85 ALA A O 1
ATOM 702 N N . GLU A 1 86 ? 21.252 -12.976 -28.477 1.00 78.12 86 GLU A N 1
ATOM 703 C CA . GLU A 1 86 ? 22.532 -13.194 -27.778 1.00 78.12 86 GLU A CA 1
ATOM 704 C C . GLU A 1 86 ? 23.061 -11.932 -27.078 1.00 78.12 86 GLU A C 1
ATOM 706 O O . GLU A 1 86 ? 23.794 -12.024 -26.097 1.00 78.12 86 GLU A O 1
ATOM 711 N N . ASN A 1 87 ? 22.679 -10.750 -27.567 1.00 73.38 87 ASN A N 1
ATOM 712 C CA . ASN A 1 87 ? 23.040 -9.472 -26.974 1.00 73.38 87 ASN A CA 1
ATOM 713 C C . ASN A 1 87 ? 21.858 -8.498 -27.053 1.00 73.38 87 ASN A C 1
ATOM 715 O O . ASN A 1 87 ? 21.844 -7.581 -27.878 1.00 73.38 87 ASN A O 1
ATOM 719 N N . TRP A 1 88 ? 20.830 -8.728 -26.232 1.00 72.62 88 TRP A N 1
ATOM 720 C CA . TRP A 1 88 ? 19.768 -7.739 -26.069 1.00 72.62 88 TRP A CA 1
ATOM 721 C C . TRP A 1 88 ? 20.349 -6.493 -25.394 1.00 72.62 88 TRP A C 1
ATOM 723 O O . TRP A 1 88 ? 20.785 -6.525 -24.244 1.00 72.62 88 TRP A O 1
ATOM 733 N N . SER A 1 89 ? 20.409 -5.406 -26.154 1.00 71.06 89 SER A N 1
ATOM 734 C CA . SER A 1 89 ? 21.065 -4.162 -25.777 1.00 71.06 89 SER A CA 1
ATOM 735 C C . SER A 1 89 ? 20.064 -3.029 -25.946 1.00 71.06 89 SER A C 1
ATOM 737 O O . SER A 1 89 ? 19.862 -2.559 -27.066 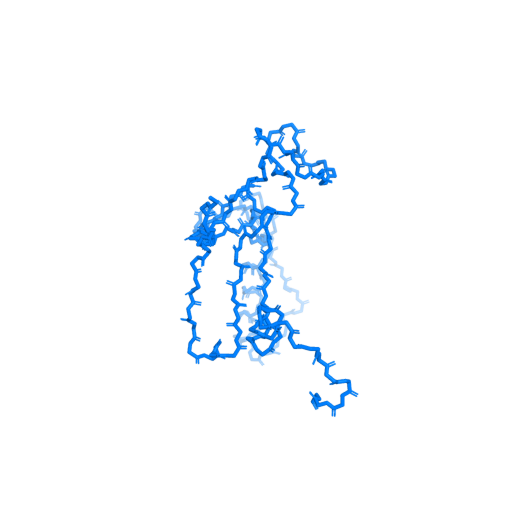1.00 71.06 89 SER A O 1
ATOM 739 N N . TYR A 1 90 ? 19.491 -2.554 -24.843 1.00 67.12 90 TYR A N 1
ATOM 740 C CA . TYR A 1 90 ? 18.742 -1.304 -24.835 1.00 67.12 90 TYR A CA 1
ATOM 741 C C . TYR A 1 90 ? 19.632 -0.192 -24.263 1.00 67.12 90 TYR A C 1
ATOM 743 O O . TYR A 1 90 ? 19.931 -0.214 -23.065 1.00 67.12 90 TYR A O 1
ATOM 751 N N . PRO A 1 91 ? 20.145 0.741 -25.087 1.00 68.06 91 PRO A N 1
ATOM 752 C CA . PRO A 1 91 ? 21.031 1.786 -24.595 1.00 68.06 91 PRO A CA 1
ATOM 753 C C . PRO A 1 91 ? 20.254 2.730 -23.672 1.00 68.06 91 PRO A C 1
ATOM 755 O O . PRO A 1 91 ? 19.313 3.393 -24.106 1.00 68.06 91 PRO A O 1
ATOM 758 N N . ILE A 1 92 ? 20.672 2.800 -22.407 1.00 65.88 92 ILE A N 1
ATOM 759 C CA . ILE A 1 92 ? 20.159 3.783 -21.450 1.00 65.88 92 ILE A CA 1
ATOM 760 C C . ILE A 1 92 ? 20.800 5.140 -21.783 1.00 65.88 92 ILE A C 1
ATOM 762 O O . ILE A 1 92 ? 21.994 5.349 -21.562 1.00 65.88 92 ILE A O 1
ATOM 766 N N . THR A 1 93 ? 20.025 6.047 -22.358 1.00 71.06 93 THR A N 1
ATOM 767 C CA . THR A 1 93 ? 20.331 7.457 -22.590 1.00 71.06 93 THR A CA 1
ATOM 768 C C . THR A 1 93 ? 19.694 8.329 -21.506 1.00 71.06 93 THR A C 1
ATOM 770 O O . THR A 1 93 ? 18.879 7.872 -20.708 1.00 71.06 93 THR A O 1
ATOM 773 N N . ALA A 1 94 ? 20.055 9.614 -21.456 1.00 66.75 94 ALA A N 1
ATOM 774 C CA . ALA A 1 94 ? 19.434 10.553 -20.521 1.00 66.75 94 ALA A CA 1
ATOM 775 C C . ALA A 1 94 ? 17.923 10.719 -20.775 1.00 66.75 94 ALA A C 1
ATOM 777 O O . ALA A 1 94 ? 17.183 11.015 -19.840 1.00 66.75 94 ALA A O 1
ATOM 778 N N . GLU A 1 95 ? 17.471 10.500 -22.015 1.00 64.44 95 GLU A N 1
ATOM 779 C CA . GLU A 1 95 ? 16.063 10.581 -22.411 1.00 64.44 95 GLU A CA 1
ATOM 780 C C . GLU A 1 95 ? 15.233 9.347 -22.011 1.00 64.44 95 GLU A C 1
ATOM 782 O O . GLU A 1 95 ? 14.019 9.463 -21.884 1.00 64.44 95 GLU A O 1
ATOM 787 N N . ASN A 1 96 ? 15.856 8.182 -21.793 1.00 65.88 96 ASN A N 1
ATOM 788 C CA . ASN A 1 96 ? 15.177 6.940 -21.396 1.00 65.88 96 ASN A CA 1
ATOM 789 C C . ASN A 1 96 ? 15.714 6.380 -20.056 1.00 65.88 96 ASN A C 1
ATOM 791 O O . ASN A 1 96 ? 15.650 5.182 -19.794 1.00 65.88 96 ASN A O 1
ATOM 795 N N . ASN A 1 97 ? 16.247 7.238 -19.179 1.00 67.06 97 ASN A N 1
ATOM 796 C CA . ASN A 1 97 ? 16.893 6.834 -17.924 1.00 67.06 97 ASN A CA 1
ATOM 797 C C . ASN A 1 97 ? 15.895 6.462 -16.813 1.00 67.06 97 ASN A C 1
ATOM 799 O O . ASN A 1 97 ? 15.924 7.048 -15.728 1.00 67.06 97 ASN A O 1
ATOM 803 N N . TYR A 1 98 ? 14.979 5.528 -17.079 1.00 65.38 98 TYR A N 1
ATOM 804 C CA . TYR A 1 98 ? 13.941 5.119 -16.122 1.00 65.38 98 TYR A CA 1
ATOM 805 C C . TYR A 1 98 ? 13.161 6.311 -15.544 1.00 65.38 98 TYR A C 1
ATOM 807 O O . TYR A 1 98 ? 12.675 6.266 -14.412 1.00 65.38 98 TYR A O 1
ATOM 815 N N . THR A 1 99 ? 13.118 7.411 -16.295 1.00 60.66 99 THR A N 1
ATOM 816 C CA . THR A 1 99 ? 12.534 8.665 -15.854 1.00 60.66 99 THR A CA 1
ATOM 817 C C . THR A 1 99 ? 11.025 8.550 -15.879 1.00 60.66 99 THR A C 1
ATOM 819 O O . THR A 1 99 ? 10.449 7.932 -16.772 1.00 60.66 99 THR A O 1
ATOM 822 N N . TRP A 1 100 ? 10.424 9.164 -14.865 1.00 55.75 100 TRP A N 1
ATOM 823 C CA . TRP A 1 100 ? 8.992 9.331 -14.671 1.00 55.75 100 TRP A CA 1
ATOM 824 C C . TRP A 1 100 ? 8.251 9.571 -15.993 1.00 55.75 100 TRP A C 1
ATOM 826 O O . TRP A 1 100 ? 8.567 10.517 -16.717 1.00 55.75 100 TRP A O 1
ATOM 836 N N . SER A 1 101 ? 7.270 8.720 -16.296 1.00 59.38 101 SER A N 1
ATOM 837 C CA . SER A 1 101 ? 6.314 8.997 -17.362 1.00 59.38 101 SER A CA 1
ATOM 838 C C . SER A 1 101 ? 5.130 9.736 -16.752 1.00 59.38 101 SER A C 1
ATOM 840 O O . SER A 1 101 ? 4.391 9.165 -15.952 1.00 59.38 101 SER A O 1
ATOM 842 N N . ASP A 1 102 ? 4.919 10.988 -17.163 1.00 59.69 102 ASP A N 1
ATOM 843 C CA . ASP A 1 102 ? 3.715 11.760 -16.819 1.00 59.69 102 ASP A CA 1
ATOM 844 C C . ASP A 1 102 ? 2.420 11.114 -17.362 1.00 59.69 102 ASP A C 1
ATOM 846 O O . ASP A 1 102 ? 1.319 11.593 -17.091 1.00 59.69 102 ASP A O 1
ATOM 850 N N . GLU A 1 103 ? 2.533 10.037 -18.149 1.00 56.72 103 GLU A N 1
ATOM 851 C CA . GLU A 1 103 ? 1.415 9.378 -18.821 1.00 56.72 103 GLU A CA 1
ATOM 852 C C . GLU A 1 103 ? 0.644 8.403 -17.929 1.00 56.72 103 GLU A C 1
ATOM 854 O O . GLU A 1 103 ? -0.487 8.052 -18.269 1.00 56.72 103 GLU A O 1
ATOM 859 N N . ILE A 1 104 ? 1.210 7.955 -16.802 1.00 61.12 104 ILE A N 1
ATOM 860 C CA . ILE A 1 104 ? 0.490 7.055 -15.895 1.00 61.12 104 ILE A CA 1
ATOM 861 C C . ILE A 1 104 ? -0.396 7.917 -14.994 1.00 61.12 104 ILE A C 1
ATOM 863 O O . ILE A 1 104 ? 0.126 8.645 -14.144 1.00 61.12 104 ILE A O 1
ATOM 867 N N . PRO A 1 105 ? -1.735 7.858 -15.142 1.00 62.25 105 PRO A N 1
ATOM 868 C CA . PRO A 1 105 ? -2.606 8.600 -14.253 1.00 62.25 105 PRO A CA 1
ATOM 869 C C . PRO A 1 105 ? -2.356 8.118 -12.819 1.00 62.25 105 PRO A C 1
ATOM 871 O O . PRO A 1 105 ? -2.279 6.905 -12.588 1.00 62.25 105 PRO A O 1
ATOM 874 N N . PRO A 1 106 ? -2.223 9.038 -11.849 1.00 69.00 106 PRO A N 1
ATOM 875 C CA . PRO A 1 106 ? -2.018 8.655 -10.464 1.00 69.00 106 PRO A CA 1
ATOM 876 C C . PRO A 1 106 ? -3.144 7.716 -10.031 1.00 69.00 106 PRO A C 1
ATOM 878 O O . PRO A 1 106 ? -4.305 7.909 -10.406 1.00 69.00 106 PRO A O 1
ATOM 881 N N . VAL A 1 107 ? -2.794 6.697 -9.240 1.00 77.69 107 VAL A N 1
ATOM 882 C CA . VAL A 1 107 ? -3.780 5.797 -8.630 1.00 77.69 107 VAL A CA 1
ATOM 883 C C . VAL A 1 107 ? -4.882 6.654 -7.990 1.00 77.69 107 VAL A C 1
ATOM 885 O O . VAL A 1 107 ? -4.554 7.601 -7.264 1.00 77.69 107 VAL A O 1
ATOM 888 N N . PRO A 1 108 ? -6.173 6.377 -8.262 1.00 83.38 108 PRO A N 1
ATOM 889 C CA . PRO A 1 108 ? -7.259 7.143 -7.672 1.00 83.38 108 PRO A CA 1
ATOM 890 C C . PRO A 1 108 ? -7.117 7.224 -6.151 1.00 83.38 108 PRO A C 1
ATOM 892 O O . PRO A 1 108 ? -6.737 6.253 -5.498 1.00 83.38 108 PRO A O 1
ATOM 895 N N . ASN A 1 109 ? -7.431 8.393 -5.594 1.00 85.44 109 ASN A N 1
ATOM 896 C CA . ASN A 1 109 ? -7.384 8.666 -4.156 1.00 85.44 109 ASN A CA 1
ATOM 897 C C . ASN A 1 109 ? -6.000 8.475 -3.506 1.00 85.44 109 ASN A C 1
ATOM 899 O O . ASN A 1 109 ? -5.887 8.131 -2.326 1.00 85.44 109 ASN A O 1
ATOM 903 N N . MET A 1 110 ? -4.934 8.731 -4.266 1.00 87.88 110 MET A N 1
ATOM 904 C CA . MET A 1 110 ? -3.577 8.795 -3.738 1.00 87.88 110 MET A CA 1
ATOM 905 C C . MET A 1 110 ? -3.384 10.020 -2.831 1.00 87.88 110 MET A C 1
ATOM 907 O O . MET A 1 110 ? -3.657 11.153 -3.226 1.00 87.88 110 MET A O 1
ATOM 911 N N . SER A 1 111 ? -2.870 9.808 -1.621 1.00 89.44 111 SER A N 1
ATOM 912 C CA . SER A 1 111 ? -2.570 10.880 -0.665 1.00 89.44 111 SER A CA 1
ATOM 913 C C . SER A 1 111 ? -1.466 10.461 0.301 1.00 89.44 111 SER A C 1
ATOM 915 O O . SER A 1 111 ? -1.386 9.302 0.689 1.00 89.44 111 SER A O 1
ATOM 917 N N . GLU A 1 112 ? -0.637 11.405 0.762 1.00 91.19 112 GLU A N 1
ATOM 918 C CA . GLU A 1 112 ? 0.296 11.148 1.875 1.00 91.19 112 GLU A CA 1
ATOM 919 C C . GLU A 1 112 ? -0.438 10.854 3.195 1.00 91.19 112 GLU A C 1
ATOM 921 O O . GLU A 1 112 ? 0.132 10.251 4.101 1.00 91.19 112 GLU A O 1
ATOM 926 N N . SER A 1 113 ? -1.703 11.264 3.309 1.00 90.88 113 SER A N 1
ATOM 927 C CA . SER A 1 113 ? -2.568 10.967 4.450 1.00 90.88 113 SER A CA 1
ATOM 928 C C . SER A 1 113 ? -3.235 9.594 4.296 1.00 90.88 113 SER A C 1
ATOM 930 O O . SER A 1 113 ? -4.454 9.514 4.163 1.00 90.88 113 SER A O 1
ATOM 932 N N . CYS A 1 114 ? -2.432 8.529 4.280 1.00 90.88 114 CYS A N 1
ATOM 933 C CA . CYS A 1 114 ? -2.863 7.168 3.955 1.00 90.88 114 CYS A CA 1
ATOM 934 C C . CYS A 1 114 ? -2.657 6.115 5.060 1.00 90.88 114 CYS A C 1
ATOM 936 O O . CYS A 1 114 ? -2.887 4.934 4.803 1.00 90.88 114 CYS A O 1
ATOM 938 N N . LEU A 1 115 ? -2.207 6.483 6.270 1.00 92.38 115 LEU A N 1
ATOM 939 C CA . LEU A 1 115 ? -1.984 5.512 7.356 1.00 92.38 115 LEU A CA 1
ATOM 940 C C . LEU A 1 115 ? -3.313 5.103 7.991 1.00 92.38 115 LEU A C 1
ATOM 942 O O . LEU A 1 115 ? -3.690 5.558 9.074 1.00 92.38 115 LEU A O 1
ATOM 946 N N . THR A 1 116 ? -4.025 4.263 7.255 1.00 89.94 116 THR A N 1
ATOM 947 C CA . THR A 1 116 ? -5.342 3.735 7.583 1.00 89.94 116 THR A CA 1
ATOM 948 C C . THR A 1 116 ? -5.355 2.221 7.405 1.00 89.94 116 THR A C 1
ATOM 950 O O . THR A 1 116 ? -4.493 1.663 6.723 1.00 89.94 116 THR A O 1
ATOM 953 N N . LEU A 1 117 ? -6.286 1.546 8.070 1.00 89.25 117 LEU A N 1
ATOM 954 C CA . LEU A 1 117 ? -6.484 0.109 7.952 1.00 89.25 117 LEU A CA 1
ATOM 955 C C . LEU A 1 117 ? -7.967 -0.230 7.840 1.00 89.25 117 LEU A C 1
ATOM 957 O O . LEU A 1 117 ? -8.828 0.513 8.314 1.00 89.25 117 LEU A O 1
ATOM 961 N N . ASP A 1 118 ? -8.224 -1.395 7.259 1.00 88.75 118 ASP A N 1
ATOM 962 C CA . ASP A 1 118 ? -9.553 -1.976 7.150 1.00 88.75 118 ASP A CA 1
ATOM 963 C C . ASP A 1 118 ? -9.642 -3.192 8.072 1.00 88.75 118 ASP A C 1
ATOM 965 O O . ASP A 1 118 ? -8.751 -4.048 8.091 1.00 88.75 118 ASP A O 1
ATOM 969 N N . VAL A 1 119 ? -10.726 -3.280 8.838 1.00 88.31 119 VAL A N 1
ATOM 970 C CA . VAL A 1 119 ? -11.014 -4.412 9.721 1.00 88.31 119 VAL A CA 1
ATOM 971 C C . VAL A 1 119 ? -12.308 -5.067 9.274 1.00 88.31 119 VAL A C 1
ATOM 973 O O . VAL A 1 119 ? -13.369 -4.448 9.273 1.00 88.31 119 VAL A O 1
ATOM 976 N N . MET A 1 120 ? -12.235 -6.356 8.954 1.00 88.94 120 MET A N 1
ATOM 977 C CA . MET A 1 120 ? -13.410 -7.174 8.672 1.00 88.94 120 MET A CA 1
ATOM 978 C C . MET A 1 120 ? -13.698 -8.089 9.858 1.00 88.94 120 MET A C 1
ATOM 980 O O . MET A 1 120 ? -12.851 -8.888 10.259 1.00 88.94 120 MET A O 1
ATOM 984 N N . VAL A 1 121 ? -14.906 -7.997 10.412 1.00 87.81 121 VAL A N 1
ATOM 985 C CA . VAL A 1 121 ? -15.334 -8.782 11.577 1.00 87.81 121 VAL A CA 1
ATOM 986 C C . VAL A 1 121 ? -16.503 -9.678 11.183 1.00 87.81 121 VAL A C 1
ATOM 988 O O . VAL A 1 121 ? -17.497 -9.164 10.675 1.00 87.81 121 VAL A O 1
ATOM 991 N N . PRO A 1 122 ? -16.454 -11.004 11.412 1.00 89.81 122 PRO A N 1
ATOM 992 C CA . PRO A 1 122 ? -17.607 -11.858 11.158 1.00 89.81 122 PRO A CA 1
ATOM 993 C C . PRO A 1 122 ? -18.829 -11.388 11.958 1.00 89.81 122 PRO A C 1
ATOM 995 O O . PRO A 1 122 ? -18.738 -11.224 13.177 1.00 89.81 122 PRO A O 1
ATOM 998 N N . LYS A 1 123 ? -19.991 -11.258 11.310 1.00 86.62 123 LYS A N 1
ATOM 999 C CA . LYS A 1 123 ? -21.247 -10.816 11.941 1.00 86.62 123 LYS A CA 1
ATOM 1000 C C . LYS A 1 123 ? -21.588 -11.638 13.177 1.00 86.62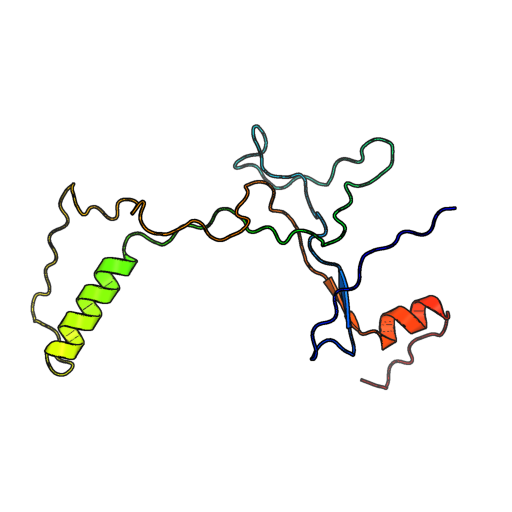 123 LYS A C 1
ATOM 1002 O O . LYS A 1 123 ? -21.815 -11.082 14.237 1.00 86.62 123 LYS A O 1
ATOM 1007 N N . ARG A 1 124 ? -21.443 -12.967 13.097 1.00 84.38 124 ARG A N 1
ATOM 1008 C CA . ARG A 1 124 ? -21.677 -13.882 14.233 1.00 84.38 124 ARG A CA 1
ATOM 1009 C C . ARG A 1 124 ? -20.862 -13.562 15.493 1.00 84.38 124 ARG A C 1
ATOM 1011 O O . ARG A 1 124 ? -21.250 -13.997 16.568 1.00 84.38 124 ARG A O 1
ATOM 1018 N N . VAL A 1 125 ? -19.689 -12.941 15.347 1.00 84.75 125 VAL A N 1
ATOM 1019 C CA . VAL A 1 125 ? -18.818 -12.566 16.471 1.00 84.75 125 VAL A CA 1
ATOM 1020 C C . VAL A 1 125 ? -19.261 -11.214 17.015 1.00 84.75 125 VAL A C 1
ATOM 1022 O O . VAL A 1 125 ? -19.411 -11.070 18.221 1.00 84.75 125 VAL A O 1
ATOM 1025 N N . TYR A 1 126 ? -19.509 -10.256 16.123 1.00 83.56 126 TYR A N 1
ATOM 1026 C CA . TYR A 1 126 ? -19.924 -8.905 16.486 1.00 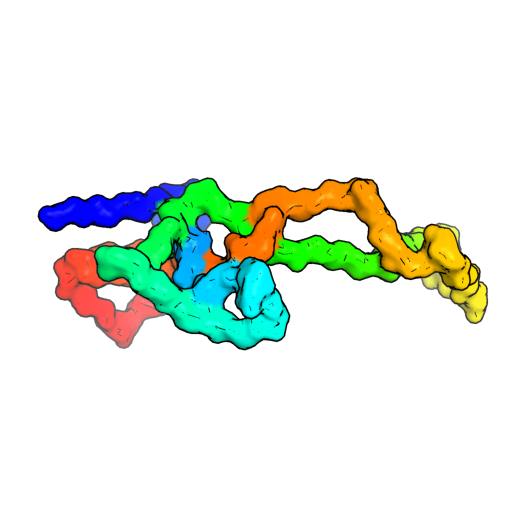83.56 126 TYR A CA 1
ATOM 1027 C C . TYR A 1 126 ? -21.329 -8.873 17.113 1.00 83.56 126 TYR A C 1
ATOM 1029 O O . TYR A 1 126 ? -21.485 -8.384 18.226 1.00 83.56 126 TYR A O 1
ATOM 1037 N N . ASP A 1 127 ? -22.317 -9.502 16.467 1.00 84.50 127 ASP A N 1
ATOM 1038 C CA . ASP A 1 127 ? -23.719 -9.537 16.914 1.00 84.50 127 ASP A CA 1
ATOM 1039 C C . ASP A 1 127 ? -23.875 -10.234 18.276 1.00 84.50 127 ASP A C 1
ATOM 1041 O O . ASP A 1 127 ? -24.707 -9.850 19.092 1.00 84.50 127 ASP A O 1
ATOM 1045 N N . LYS A 1 128 ? -23.063 -11.266 18.546 1.00 79.81 128 LYS A N 1
ATOM 1046 C CA . LYS A 1 128 ? -23.073 -11.974 19.838 1.00 79.81 128 LYS A CA 1
ATOM 1047 C C . LYS A 1 128 ? -22.437 -11.172 20.965 1.00 79.81 128 LYS A C 1
ATOM 1049 O O . LYS A 1 128 ? -22.877 -11.259 22.107 1.00 79.81 128 LYS A O 1
ATOM 1054 N N . LEU A 1 129 ? -21.402 -10.396 20.648 1.00 72.81 129 LEU A N 1
ATOM 1055 C CA . LEU A 1 129 ? -20.798 -9.482 21.610 1.00 72.81 129 LEU A CA 1
ATOM 1056 C C . LEU A 1 129 ? -21.795 -8.382 22.002 1.00 72.81 129 LEU A C 1
ATOM 1058 O O . LEU A 1 129 ? -21.846 -7.988 23.162 1.00 72.81 129 LEU A O 1
ATOM 1062 N N . GLU A 1 130 ? -22.619 -7.940 21.049 1.00 68.19 130 GLU A N 1
ATOM 1063 C CA . GLU A 1 130 ? -23.708 -6.992 21.290 1.00 68.19 130 GLU A CA 1
ATOM 1064 C C . GLU A 1 130 ? -24.870 -7.619 22.088 1.00 68.19 130 GLU A C 1
ATOM 1066 O O . GLU A 1 130 ? -25.457 -6.945 22.935 1.00 68.19 130 GLU A O 1
ATOM 1071 N N . SER A 1 131 ? -25.170 -8.913 21.890 1.00 71.44 131 SER A N 1
ATOM 1072 C CA . SER A 1 131 ? -26.197 -9.635 22.665 1.00 71.44 131 SER A CA 1
ATOM 1073 C C . SER A 1 131 ? -25.755 -10.054 24.074 1.00 71.44 131 SER A C 1
ATOM 1075 O O . SER A 1 131 ? -26.611 -10.327 24.915 1.00 71.44 131 SER A O 1
ATOM 1077 N N . GLY A 1 132 ? -24.446 -10.073 24.353 1.00 62.34 132 GLY A N 1
ATOM 1078 C CA . GLY A 1 132 ? -23.877 -10.480 25.642 1.00 62.34 132 GLY A CA 1
ATOM 1079 C C . GLY A 1 132 ? -23.747 -11.996 25.836 1.00 62.34 132 GLY A C 1
ATOM 1080 O O . GLY A 1 132 ? -23.586 -12.442 26.971 1.00 62.34 132 GLY A O 1
ATOM 1081 N N . ASP A 1 133 ? -23.813 -12.784 24.758 1.00 62.00 133 ASP A N 1
ATOM 1082 C CA . ASP A 1 133 ? -23.703 -14.247 24.809 1.00 62.00 133 ASP A CA 1
ATOM 1083 C C . ASP A 1 133 ? -22.264 -14.721 24.530 1.00 62.00 133 ASP A C 1
ATOM 1085 O O . ASP A 1 133 ? -21.682 -14.420 23.483 1.00 62.00 133 ASP A O 1
ATOM 1089 N N . ASP A 1 134 ? -21.697 -15.531 25.431 1.00 60.12 134 ASP A N 1
ATOM 1090 C CA . ASP A 1 134 ? -20.339 -16.072 25.292 1.00 60.12 134 ASP A CA 1
ATOM 1091 C C . ASP A 1 134 ? -20.186 -17.005 24.067 1.00 60.12 134 ASP A C 1
ATOM 1093 O O . ASP A 1 134 ? -21.066 -17.797 23.706 1.00 60.12 134 ASP A O 1
ATOM 1097 N N . ILE A 1 135 ? -19.022 -16.945 23.407 1.00 60.41 135 ILE A N 1
ATOM 1098 C CA . ILE A 1 135 ? -18.682 -17.834 22.286 1.00 60.41 135 ILE A CA 1
ATOM 1099 C C . ILE A 1 135 ? -18.148 -19.158 22.841 1.00 60.41 135 ILE A C 1
ATOM 1101 O O . ILE A 1 135 ? -17.011 -19.222 23.306 1.00 60.41 135 ILE A O 1
ATOM 1105 N N . GLU A 1 136 ? -18.927 -20.239 22.736 1.00 58.53 136 GLU A N 1
ATOM 1106 C CA . GLU A 1 136 ? -18.422 -21.564 23.105 1.00 58.53 136 GLU A CA 1
ATOM 1107 C C . GLU A 1 136 ? -17.274 -22.024 22.177 1.00 58.53 136 GLU A C 1
ATOM 1109 O O . GLU A 1 136 ? -17.431 -22.043 20.944 1.00 58.53 136 GLU A O 1
ATOM 1114 N N . PRO A 1 137 ? -16.122 -22.437 22.740 1.00 50.50 137 PRO A N 1
ATOM 1115 C CA . PRO A 1 137 ? -14.952 -22.866 21.985 1.00 50.50 137 PRO A CA 1
ATOM 1116 C C . PRO A 1 137 ? -15.155 -24.293 21.454 1.00 50.50 137 PRO A C 1
ATOM 1118 O O . PRO A 1 137 ? -14.656 -25.264 22.011 1.00 50.50 137 PRO A O 1
ATOM 1121 N N . GLY A 1 138 ? -15.925 -24.440 20.377 1.00 52.09 138 GLY A N 1
ATOM 1122 C CA . GLY A 1 138 ? -16.147 -25.754 19.753 1.00 52.09 138 GLY A CA 1
ATOM 1123 C C . GLY A 1 138 ? -16.867 -25.749 18.406 1.00 52.09 138 GLY A C 1
ATOM 1124 O O . GLY A 1 138 ? -17.080 -26.809 17.824 1.00 52.09 138 GLY A O 1
ATOM 1125 N N . ARG A 1 139 ? -17.244 -24.574 17.893 1.00 49.88 139 ARG A N 1
ATOM 1126 C CA . ARG A 1 139 ? -17.958 -24.427 16.619 1.00 49.88 139 ARG A CA 1
ATOM 1127 C C . ARG A 1 139 ? -17.216 -23.425 15.733 1.00 49.88 139 ARG A C 1
ATOM 1129 O O . ARG A 1 139 ? -17.594 -22.254 15.652 1.00 49.88 139 ARG A O 1
ATOM 1136 N N . LEU A 1 140 ? -16.111 -23.891 15.153 1.00 43.38 140 LEU A N 1
ATOM 1137 C CA . LEU A 1 140 ? -15.395 -23.250 14.048 1.00 43.38 140 LEU A CA 1
ATOM 1138 C C . LEU A 1 140 ? -15.634 -24.058 12.777 1.00 43.38 140 LEU A C 1
ATOM 1140 O O . LEU A 1 140 ? -15.583 -25.304 12.876 1.00 43.38 140 LEU A O 1
#

pLDDT: mean 75.07, std 16.28, range [29.02, 96.5]

Sequence (140 aa):
MPYFVILIEQCEDRQNFYNFSNIPYAQQPIKKLRFKKAEPLEVVDGELPENDGQNTVVCPQEQAGWIPFANEFLADYLERNNELAENWSYPITAENNYTWSDEIPPVPNMSESCLTLDVMVPKRVYDKLESGDDIEPGRL

Organism: NCBI:txid364733

Secondary structure (DSSP, 8-state):
-PPP-------TT-TTEEEEEEEE-S----GGGTTSPPPPPPPBTTBPPP--S-S--B------TTHHHHHHHHHHHHHTTTPPPTT------GGGSS---TTSPPPTTB-S---EEEEEEEHHHHHHHHHT----TT--

Foldseek 3Di:
DDDDDQDFDDDPVLPFKGKQWFAAQFPQCPDPNPPHDTHGFDQDPNHGDDDSRPAQADEFDDDFLCVVVVVVQVVVCVVVVNDHDPDPDDDCDPVSVSDDDPPDPTDPRYDSRRNGDMDIGGCVVVVCVVVVHDDDPPDD

InterPro domains:
  IPR00201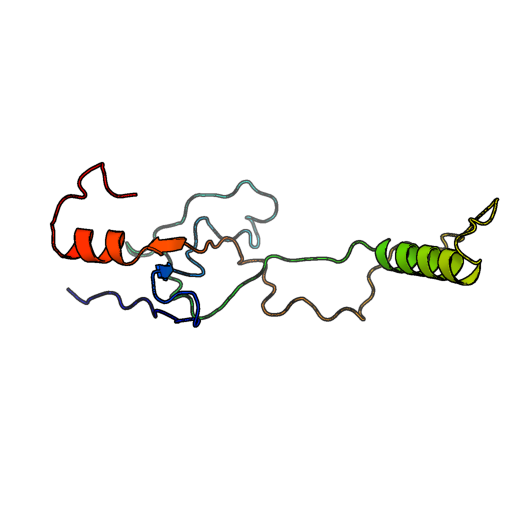8 Carboxylesterase, type B [PF00135] (12-124)
  IPR029058 Alpha/Beta hydrolase fold [G3DSA:3.40.50.1820] (8-132)
  IPR029058 Alpha/Beta hydrolase fold [SSF53474] (15-125)